Protein AF-A0A6P2CXY5-F1 (afdb_monomer_lite)

Secondary structure (DSSP, 8-state):
-EEEEEEEEESS---STT-EEEEEEEETTEEEEEEEEEEETTEEEEEEEEEEE-S-GGGTT-GGGEEEEEEE--TT---EEEEEETTEEEEEE---TTS--EEEEEEEPPS--S-EEEEEEEE-PPTT----EEEEEEEEEE-

Structure (mmCIF, N/CA/C/O backbone):
data_AF-A0A6P2CXY5-F1
#
_entry.id   AF-A0A6P2CXY5-F1
#
loop_
_atom_site.group_PDB
_atom_site.id
_atom_site.type_symbol
_atom_site.label_atom_id
_atom_site.label_alt_id
_atom_site.label_comp_id
_atom_site.label_asym_id
_atom_site.label_entity_id
_atom_site.label_seq_id
_atom_site.pdbx_PDB_ins_code
_atom_site.Cartn_x
_atom_site.Cartn_y
_atom_site.Cartn_z
_atom_site.occupancy
_atom_site.B_iso_or_equiv
_atom_site.auth_seq_id
_atom_si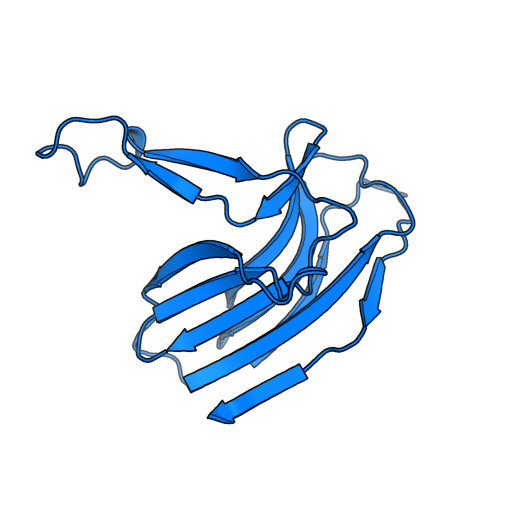te.auth_comp_id
_atom_site.auth_asym_id
_atom_site.auth_atom_id
_atom_site.pdbx_PDB_model_num
ATOM 1 N N . MET A 1 1 ? -11.943 5.534 15.390 1.00 91.56 1 MET A N 1
ATOM 2 C CA . MET A 1 1 ? -10.882 5.378 14.369 1.00 91.56 1 MET A CA 1
ATOM 3 C C . MET A 1 1 ? -10.955 3.956 13.836 1.00 91.56 1 MET A C 1
ATOM 5 O O . MET A 1 1 ? -11.316 3.055 14.578 1.00 91.56 1 MET A O 1
ATOM 9 N N . VAL A 1 2 ? -10.669 3.740 12.555 1.00 96.38 2 VAL A N 1
ATOM 10 C CA . VAL A 1 2 ? -10.593 2.387 11.979 1.00 96.38 2 VAL A CA 1
ATOM 11 C C . VAL A 1 2 ? -9.248 2.239 11.291 1.00 96.38 2 VAL A C 1
ATOM 13 O O . VAL A 1 2 ? -8.801 3.158 10.618 1.00 96.38 2 VAL A O 1
ATOM 16 N N . THR A 1 3 ? -8.587 1.110 11.478 1.00 97.44 3 THR A N 1
ATOM 17 C CA . THR A 1 3 ? -7.300 0.789 10.867 1.00 97.44 3 THR A CA 1
ATOM 18 C C . THR A 1 3 ? -7.437 -0.504 10.087 1.00 97.44 3 THR A C 1
ATOM 20 O O . THR A 1 3 ? -8.026 -1.453 10.592 1.00 97.44 3 THR A O 1
ATOM 23 N N . VAL A 1 4 ? -6.834 -0.568 8.903 1.00 98.19 4 VAL A N 1
ATOM 24 C CA . VAL A 1 4 ? -6.508 -1.831 8.241 1.00 98.19 4 VAL A CA 1
ATOM 25 C C . VAL A 1 4 ? -5.002 -1.932 8.059 1.00 98.19 4 VAL A C 1
ATOM 27 O O . VAL A 1 4 ? -4.349 -0.935 7.746 1.00 98.19 4 VAL A O 1
ATOM 30 N N . SER A 1 5 ? -4.451 -3.126 8.239 1.00 98.19 5 SER A N 1
ATOM 31 C CA . SER A 1 5 ? -3.061 -3.433 7.914 1.00 98.19 5 SER A CA 1
ATOM 32 C C . SER A 1 5 ? -2.942 -4.767 7.192 1.00 98.19 5 SER A C 1
ATOM 34 O O . SER A 1 5 ? -3.735 -5.673 7.437 1.00 98.19 5 SER A O 1
ATOM 36 N N . VAL A 1 6 ? -1.946 -4.893 6.318 1.00 98.56 6 VAL A N 1
ATOM 37 C CA . VAL A 1 6 ? -1.628 -6.148 5.631 1.00 98.56 6 VAL A CA 1
ATOM 38 C C . VAL A 1 6 ? -0.151 -6.217 5.271 1.00 98.56 6 VAL A C 1
ATOM 40 O O . VAL A 1 6 ? 0.439 -5.242 4.796 1.00 98.56 6 VAL A O 1
ATOM 43 N N . LYS A 1 7 ? 0.460 -7.384 5.460 1.00 97.62 7 LYS A N 1
ATOM 44 C CA . LYS A 1 7 ? 1.793 -7.665 4.938 1.00 97.62 7 LYS A CA 1
ATOM 45 C C . LYS A 1 7 ? 1.670 -8.167 3.502 1.00 97.62 7 LYS A C 1
ATOM 47 O O . LYS A 1 7 ? 0.962 -9.133 3.234 1.00 97.62 7 LYS A O 1
ATOM 52 N N . VAL A 1 8 ? 2.360 -7.493 2.583 1.00 96.94 8 VAL A N 1
ATOM 53 C CA . VAL A 1 8 ? 2.368 -7.836 1.153 1.00 96.94 8 VAL A CA 1
ATOM 54 C C . VAL A 1 8 ? 3.752 -8.323 0.761 1.00 96.94 8 VAL A C 1
ATOM 56 O O . VAL A 1 8 ? 4.716 -7.550 0.792 1.00 96.94 8 VAL A O 1
ATOM 59 N N . THR A 1 9 ? 3.839 -9.584 0.363 1.00 95.44 9 THR A N 1
ATOM 60 C CA . THR A 1 9 ? 5.050 -10.207 -0.169 1.00 95.44 9 THR A CA 1
ATOM 61 C C . THR A 1 9 ? 4.858 -10.466 -1.656 1.00 95.44 9 THR A C 1
ATOM 63 O O . THR A 1 9 ? 3.893 -11.117 -2.048 1.00 95.44 9 THR A O 1
ATOM 66 N N . LEU A 1 10 ? 5.774 -9.944 -2.469 1.00 93.12 10 LEU A N 1
ATOM 67 C CA . LEU A 1 10 ? 5.878 -10.268 -3.889 1.00 93.12 10 LEU A CA 1
ATOM 68 C C . LEU A 1 10 ? 6.918 -11.386 -4.007 1.00 93.12 10 LEU A C 1
ATOM 70 O O . LEU A 1 10 ? 8.009 -11.228 -3.458 1.00 93.12 10 LEU A O 1
ATOM 74 N N . PHE A 1 11 ? 6.570 -12.513 -4.627 1.00 89.06 11 PHE A N 1
ATOM 75 C CA . PHE A 1 11 ? 7.546 -13.578 -4.907 1.00 89.06 11 PHE A CA 1
ATOM 76 C C . PHE A 1 11 ? 8.312 -13.316 -6.194 1.00 89.06 11 PHE A C 1
ATOM 78 O O . PHE A 1 11 ? 9.490 -13.646 -6.275 1.00 89.06 11 PHE A O 1
ATOM 85 N N . ASP A 1 12 ? 7.639 -12.677 -7.145 1.00 85.31 12 ASP A N 1
ATOM 86 C CA . ASP A 1 12 ? 8.193 -12.259 -8.419 1.00 85.31 12 ASP A CA 1
ATOM 87 C C . ASP A 1 12 ? 8.285 -10.733 -8.445 1.00 85.31 12 ASP A C 1
ATOM 89 O O . ASP A 1 12 ? 7.446 -10.023 -7.872 1.00 85.31 12 ASP A O 1
ATOM 93 N N . GLU A 1 13 ? 9.312 -10.207 -9.106 1.00 84.25 13 GLU A N 1
ATOM 94 C CA . GLU A 1 13 ? 9.369 -8.777 -9.366 1.00 84.25 13 GLU A CA 1
ATOM 95 C C . GLU A 1 13 ? 8.282 -8.398 -10.368 1.00 84.25 13 GLU A C 1
ATOM 97 O O . GLU A 1 13 ? 8.179 -8.972 -11.451 1.00 84.25 13 GLU A O 1
ATOM 102 N N . PHE A 1 14 ? 7.504 -7.368 -10.038 1.00 93.25 14 PHE A N 1
ATOM 103 C CA . PHE A 1 14 ? 6.686 -6.704 -11.043 1.00 93.25 14 PHE A CA 1
ATOM 104 C C . PHE A 1 14 ? 7.569 -6.221 -12.196 1.00 93.25 14 PHE A C 1
ATOM 106 O O . PHE A 1 14 ? 8.661 -5.698 -11.977 1.00 93.25 14 PHE A O 1
ATOM 113 N N . THR A 1 15 ? 7.064 -6.342 -13.414 1.00 91.56 15 THR A N 1
ATOM 114 C CA . THR A 1 15 ? 7.794 -6.149 -14.674 1.00 91.56 15 THR A CA 1
ATOM 115 C C . THR A 1 15 ? 7.325 -4.930 -15.467 1.00 91.56 15 THR A C 1
ATOM 117 O O . THR A 1 15 ? 8.128 -4.280 -16.129 1.00 91.56 15 THR A O 1
ATOM 120 N N . ALA A 1 16 ? 6.046 -4.573 -15.372 1.00 92.50 16 ALA A N 1
ATOM 121 C CA . ALA A 1 16 ? 5.417 -3.477 -16.090 1.00 92.50 16 ALA A CA 1
ATOM 122 C C . ALA A 1 16 ? 5.124 -2.286 -15.167 1.00 92.50 16 ALA A C 1
ATOM 124 O O . ALA A 1 16 ? 4.845 -2.422 -13.972 1.00 92.50 16 ALA A O 1
ATOM 125 N N . ASP A 1 17 ? 5.187 -1.082 -15.736 1.00 93.19 17 ASP A N 1
ATOM 126 C CA . ASP A 1 17 ? 4.811 0.133 -15.019 1.00 93.19 17 ASP A CA 1
ATOM 127 C C . ASP A 1 17 ? 3.347 0.048 -14.564 1.00 93.19 17 ASP A C 1
ATOM 129 O O . ASP A 1 17 ? 2.478 -0.420 -15.299 1.00 93.19 17 ASP A O 1
ATOM 133 N N . LYS A 1 18 ? 3.071 0.535 -13.349 1.00 93.31 18 LYS A N 1
ATOM 134 C CA . LYS A 1 18 ? 1.751 0.509 -12.693 1.00 93.31 18 LYS A CA 1
ATOM 135 C C . LYS A 1 18 ? 1.266 -0.862 -12.228 1.00 93.31 18 LYS A C 1
ATOM 137 O O . LYS A 1 18 ? 0.158 -0.914 -11.701 1.00 93.31 18 LYS A O 1
ATOM 142 N N . GLU A 1 19 ? 2.062 -1.922 -12.311 1.00 96.75 19 GLU A N 1
ATOM 143 C CA . GLU A 1 19 ? 1.793 -3.131 -11.528 1.00 96.75 19 GLU A CA 1
ATOM 144 C C . GLU A 1 19 ? 1.769 -2.805 -10.033 1.00 96.75 19 GLU A C 1
ATOM 146 O O . GLU A 1 19 ? 2.614 -2.051 -9.541 1.00 96.75 19 GLU A O 1
ATOM 151 N N . PHE A 1 20 ? 0.790 -3.329 -9.298 1.00 97.44 20 PHE A N 1
ATOM 152 C CA . PHE A 1 20 ? 0.679 -3.073 -7.867 1.00 97.44 20 PHE A CA 1
ATOM 153 C C . PHE A 1 20 ? 0.047 -4.215 -7.084 1.00 97.44 20 PHE A C 1
ATOM 155 O O . PHE A 1 20 ? -0.745 -4.991 -7.609 1.00 97.44 20 PHE A O 1
ATOM 162 N N . ALA A 1 21 ? 0.320 -4.219 -5.778 1.00 98.00 21 ALA A N 1
ATOM 163 C CA . ALA A 1 21 ? -0.419 -4.988 -4.787 1.00 98.00 21 ALA A CA 1
ATOM 164 C C . ALA A 1 21 ? -0.553 -4.220 -3.466 1.00 98.00 21 ALA A C 1
ATOM 166 O O . ALA A 1 21 ? 0.363 -3.507 -3.048 1.00 98.00 21 ALA A O 1
ATOM 167 N N . GLY A 1 22 ? -1.692 -4.354 -2.789 1.00 98.00 22 GLY A N 1
ATOM 168 C CA . GLY A 1 22 ? -1.941 -3.645 -1.541 1.00 98.00 22 GLY A CA 1
ATOM 169 C C . GLY A 1 22 ? -3.347 -3.800 -0.988 1.00 98.00 22 GLY A C 1
ATOM 170 O O . GLY A 1 22 ? -4.039 -4.782 -1.248 1.00 98.00 22 GLY A O 1
ATOM 171 N N . VAL A 1 23 ? -3.752 -2.793 -0.219 1.00 98.19 23 VAL A N 1
ATOM 172 C CA . VAL A 1 23 ? -5.084 -2.666 0.369 1.00 98.19 23 VAL A CA 1
ATOM 173 C C . VAL A 1 23 ? -5.724 -1.358 -0.077 1.00 98.19 23 VAL A C 1
ATOM 175 O O . VAL A 1 23 ? -5.072 -0.310 -0.122 1.00 98.19 23 VAL A O 1
ATOM 178 N N . PHE A 1 24 ? -7.010 -1.416 -0.406 1.00 97.75 24 PHE A N 1
ATOM 179 C CA . PHE A 1 24 ? -7.826 -0.248 -0.715 1.00 97.75 24 PHE A CA 1
ATOM 180 C C . PHE A 1 24 ? -8.883 -0.028 0.359 1.00 97.75 24 PHE A C 1
ATOM 182 O O . PHE A 1 24 ? -9.452 -0.979 0.888 1.00 97.75 24 PHE A O 1
ATOM 189 N N . LEU A 1 25 ? -9.165 1.246 0.630 1.00 97.38 25 LEU A N 1
ATOM 190 C CA . LEU A 1 25 ? -10.436 1.674 1.196 1.00 97.38 25 LEU A CA 1
ATOM 191 C C . LEU A 1 25 ? -11.410 1.844 0.031 1.00 97.38 25 LEU A C 1
ATOM 193 O O . LEU A 1 25 ? -11.139 2.602 -0.909 1.00 97.38 25 LEU A O 1
ATOM 197 N N . VAL A 1 26 ? -12.531 1.145 0.100 1.00 95.50 26 VAL A N 1
ATOM 198 C CA . VAL A 1 26 ? -13.583 1.170 -0.915 1.00 95.50 26 VAL A CA 1
ATOM 199 C C . VAL A 1 26 ? -14.878 1.690 -0.314 1.00 95.50 26 VAL A C 1
ATOM 201 O O . VAL A 1 26 ? -15.130 1.528 0.879 1.00 95.50 26 VAL A O 1
ATOM 204 N N . THR A 1 27 ? -15.689 2.322 -1.152 1.00 92.88 27 THR A N 1
ATOM 205 C CA . THR A 1 27 ? -17.063 2.714 -0.826 1.00 92.88 27 THR A CA 1
ATOM 206 C C . THR A 1 27 ? -18.020 1.997 -1.775 1.00 92.88 27 THR A C 1
ATOM 208 O O . THR A 1 27 ? -17.600 1.174 -2.593 1.00 92.88 27 THR A O 1
ATOM 211 N N . ASP A 1 28 ? -19.299 2.347 -1.702 1.00 83.19 28 ASP A N 1
ATOM 212 C CA . ASP A 1 28 ? -20.319 2.066 -2.706 1.00 83.19 28 ASP A CA 1
ATOM 213 C C . ASP A 1 28 ? -19.880 2.512 -4.117 1.00 83.19 28 ASP A C 1
ATOM 215 O O . ASP A 1 28 ? -20.088 3.640 -4.555 1.00 83.19 28 ASP A O 1
ATOM 219 N N . GLY A 1 29 ? -19.230 1.599 -4.840 1.00 72.88 29 GLY A N 1
ATOM 220 C CA . GLY A 1 29 ? -18.947 1.717 -6.270 1.00 72.88 29 GLY A CA 1
ATOM 221 C C . GLY A 1 29 ? -17.546 2.192 -6.659 1.00 72.88 29 GLY A C 1
ATOM 222 O O . GLY A 1 29 ? -17.245 2.203 -7.851 1.00 72.88 29 GLY A O 1
ATOM 223 N N . SER A 1 30 ? -16.656 2.562 -5.726 1.00 85.88 30 SER A N 1
ATOM 224 C CA . SER A 1 30 ? -15.289 2.948 -6.116 1.00 85.88 30 SER A CA 1
ATOM 225 C C . SER A 1 30 ? -14.235 2.901 -5.010 1.00 85.88 30 SER A C 1
ATOM 227 O O . SER A 1 30 ? -14.514 2.991 -3.813 1.00 85.88 30 SER A O 1
ATOM 229 N N . ARG A 1 31 ? -12.971 2.817 -5.444 1.00 91.19 31 ARG A N 1
ATOM 230 C CA . ARG A 1 31 ? -11.795 3.030 -4.595 1.00 91.19 31 ARG A CA 1
ATOM 231 C C . ARG A 1 31 ? -11.759 4.478 -4.115 1.00 91.19 31 ARG A C 1
ATOM 233 O O . ARG A 1 31 ? -11.701 5.397 -4.926 1.00 91.19 31 ARG A O 1
ATOM 240 N N . GLU A 1 32 ? -11.693 4.664 -2.804 1.00 94.12 32 GLU A N 1
ATOM 241 C CA . GLU A 1 32 ? -11.563 5.976 -2.172 1.00 94.12 32 GLU A CA 1
ATOM 242 C C . GLU A 1 32 ? -10.118 6.287 -1.770 1.00 94.12 32 GLU A C 1
ATOM 244 O O . GLU A 1 32 ? -9.645 7.403 -1.964 1.00 94.12 32 GLU A O 1
ATOM 249 N N . PHE A 1 33 ? -9.404 5.297 -1.231 1.00 96.25 33 PHE A N 1
ATOM 250 C CA . PHE A 1 33 ? -8.042 5.462 -0.722 1.00 96.25 33 PHE A CA 1
ATOM 251 C C . PHE A 1 33 ? -7.233 4.175 -0.914 1.00 96.25 33 PHE A C 1
ATOM 253 O O . PHE A 1 33 ? -7.801 3.102 -1.119 1.00 96.25 33 PHE A O 1
ATOM 260 N N . ALA A 1 34 ? -5.905 4.265 -0.865 1.00 97.19 34 ALA A N 1
ATOM 261 C CA . ALA A 1 34 ? -5.026 3.125 -1.100 1.00 97.19 34 ALA A CA 1
ATOM 262 C C . ALA A 1 34 ? -3.758 3.172 -0.248 1.00 97.19 34 ALA A C 1
ATOM 264 O O . ALA A 1 34 ? -3.224 4.245 0.020 1.00 97.19 34 ALA A O 1
ATOM 265 N N . ALA A 1 35 ? -3.255 1.988 0.085 1.00 98.06 35 ALA A N 1
ATOM 266 C CA . ALA A 1 35 ? -1.902 1.741 0.555 1.00 98.06 35 ALA A CA 1
ATOM 267 C C . ALA A 1 35 ? -1.373 0.534 -0.224 1.00 98.06 35 ALA A C 1
ATOM 269 O O . ALA A 1 35 ? -1.924 -0.563 -0.114 1.00 98.06 35 ALA A O 1
ATOM 270 N N . LYS A 1 36 ? -0.356 0.728 -1.064 1.00 97.94 36 LYS A N 1
ATOM 271 C CA . LYS A 1 36 ? 0.126 -0.308 -1.989 1.00 97.94 36 LYS A CA 1
ATOM 272 C C . LYS A 1 36 ? 1.629 -0.235 -2.226 1.00 97.94 36 LYS A C 1
ATOM 274 O O . LYS A 1 36 ? 2.242 0.820 -2.086 1.00 97.94 36 LYS A O 1
ATOM 279 N N . LYS A 1 37 ? 2.197 -1.368 -2.634 1.00 97.69 37 LYS A N 1
ATOM 280 C CA . LYS A 1 37 ? 3.468 -1.443 -3.356 1.00 97.69 37 LYS A CA 1
ATOM 281 C C . LYS A 1 37 ? 3.152 -1.341 -4.845 1.00 97.69 37 LYS A C 1
ATOM 283 O O . LYS A 1 37 ? 2.236 -2.019 -5.306 1.00 97.69 37 LYS A O 1
ATOM 288 N N . GLN A 1 38 ? 3.855 -0.491 -5.580 1.00 97.50 38 GLN A N 1
ATOM 289 C CA . GLN A 1 38 ? 3.618 -0.270 -7.006 1.00 97.50 38 GLN A CA 1
ATOM 290 C C . GLN A 1 38 ? 4.941 -0.143 -7.759 1.00 97.50 38 GLN A C 1
ATOM 292 O O . GLN A 1 38 ? 5.870 0.477 -7.251 1.00 97.50 38 GLN A O 1
ATOM 297 N N . ARG A 1 39 ? 5.015 -0.682 -8.977 1.00 96.50 39 ARG A N 1
ATOM 298 C CA . ARG A 1 39 ? 6.115 -0.402 -9.901 1.00 96.50 39 ARG A CA 1
ATOM 299 C C . ARG A 1 39 ? 5.912 0.963 -10.560 1.00 96.50 39 ARG A C 1
ATOM 301 O O . ARG A 1 39 ? 4.863 1.220 -11.154 1.00 96.50 39 ARG A O 1
ATOM 308 N N . VAL A 1 40 ? 6.899 1.841 -10.414 1.00 94.25 40 VAL A N 1
ATOM 309 C CA . VAL A 1 40 ? 6.944 3.179 -11.017 1.00 94.25 40 VAL A CA 1
ATOM 310 C C . VAL A 1 40 ? 8.348 3.406 -11.563 1.00 94.25 40 VAL A C 1
ATOM 312 O O . VAL A 1 40 ? 9.294 3.418 -10.777 1.00 94.25 40 VAL A O 1
ATOM 315 N N . LYS A 1 41 ? 8.490 3.619 -12.880 1.00 89.06 41 LYS A N 1
ATOM 316 C CA . LYS A 1 41 ? 9.797 3.882 -13.532 1.00 89.06 41 LYS A CA 1
ATOM 317 C C . LYS A 1 41 ? 10.886 2.890 -13.087 1.00 89.06 41 LYS A C 1
ATOM 319 O O . LYS A 1 41 ? 11.916 3.282 -12.542 1.00 89.06 41 LYS A O 1
ATOM 324 N N . ASP A 1 42 ? 10.587 1.605 -13.238 1.00 88.88 42 ASP A N 1
ATOM 325 C CA . ASP A 1 42 ? 11.460 0.474 -12.895 1.00 88.88 42 ASP A CA 1
ATOM 326 C C . ASP A 1 42 ? 11.783 0.250 -11.418 1.00 88.88 42 ASP A C 1
ATOM 328 O O . ASP A 1 42 ? 12.544 -0.655 -11.080 1.00 88.88 42 ASP A O 1
ATOM 332 N N . LYS A 1 43 ? 11.156 1.009 -10.519 1.00 94.25 43 LYS A N 1
ATOM 333 C CA . LYS A 1 43 ? 11.341 0.866 -9.076 1.00 94.25 43 LYS A CA 1
ATOM 334 C C . LYS A 1 43 ? 10.067 0.393 -8.407 1.00 94.25 43 LYS A C 1
ATOM 336 O O . LYS A 1 43 ? 8.979 0.885 -8.709 1.00 94.25 43 LYS A O 1
ATOM 341 N N . LEU A 1 44 ? 10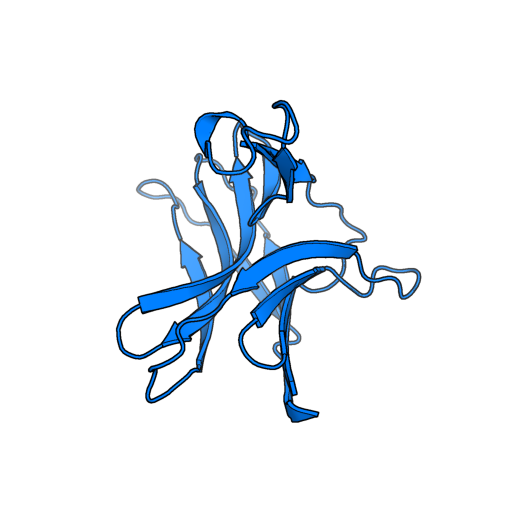.202 -0.524 -7.454 1.00 96.12 44 LEU A N 1
ATOM 342 C CA . LEU A 1 44 ? 9.110 -0.876 -6.558 1.00 96.12 44 LEU A CA 1
ATOM 343 C C . LEU A 1 44 ? 9.043 0.152 -5.426 1.00 96.12 44 LEU A C 1
ATOM 345 O O . LEU A 1 44 ? 9.990 0.307 -4.659 1.00 96.12 44 LEU A O 1
ATOM 349 N N . VAL A 1 45 ? 7.919 0.850 -5.312 1.00 97.06 45 VAL A N 1
ATOM 350 C CA . VAL A 1 45 ? 7.743 1.963 -4.374 1.00 97.06 45 VAL A CA 1
ATOM 351 C C . VAL A 1 45 ? 6.475 1.823 -3.541 1.00 97.06 45 VAL A C 1
ATOM 353 O O . VAL A 1 45 ? 5.517 1.152 -3.933 1.00 97.06 45 VAL A O 1
ATOM 356 N N . PHE A 1 46 ? 6.443 2.499 -2.397 1.00 97.19 46 PHE A N 1
ATOM 357 C CA . PHE A 1 46 ? 5.215 2.724 -1.640 1.00 97.19 46 PHE A CA 1
ATOM 358 C C . PHE A 1 46 ? 4.360 3.793 -2.321 1.00 97.19 46 PHE A C 1
ATOM 360 O O . PHE A 1 46 ? 4.847 4.877 -2.644 1.00 97.19 46 PHE A O 1
ATOM 367 N N . ALA A 1 47 ? 3.077 3.494 -2.532 1.00 96.56 47 ALA A N 1
ATOM 368 C CA . ALA A 1 47 ? 2.133 4.393 -3.179 1.00 96.56 47 ALA A CA 1
ATOM 369 C C . ALA A 1 47 ? 0.777 4.453 -2.435 1.00 96.56 47 ALA A C 1
ATOM 371 O O . ALA A 1 47 ? 0.292 3.416 -1.972 1.00 96.56 47 ALA A O 1
ATOM 372 N N . PRO A 1 48 ? 0.112 5.627 -2.376 1.00 94.75 48 PRO A N 1
ATOM 373 C CA . PRO A 1 48 ? 0.516 6.913 -2.962 1.00 94.75 48 PRO A CA 1
ATOM 374 C C . PRO A 1 48 ? 1.812 7.485 -2.372 1.00 94.75 48 PRO A C 1
ATOM 376 O O . PRO A 1 48 ? 2.099 7.289 -1.194 1.00 94.75 48 PRO A O 1
ATOM 379 N N . GLY A 1 49 ? 2.603 8.157 -3.211 1.00 89.50 49 GLY A N 1
ATOM 380 C CA . GLY A 1 49 ? 3.819 8.836 -2.770 1.00 89.50 49 GLY A CA 1
ATOM 381 C C . GLY A 1 49 ? 3.513 10.120 -1.993 1.00 89.50 49 GLY A C 1
ATOM 382 O O . GLY A 1 49 ? 2.370 10.579 -1.918 1.00 89.50 49 GLY A O 1
ATOM 383 N N . LYS A 1 50 ? 4.558 10.733 -1.438 1.00 87.31 50 LYS A N 1
ATOM 384 C CA . LYS A 1 50 ? 4.457 12.003 -0.720 1.00 87.31 50 LYS A CA 1
ATOM 385 C C . LYS A 1 50 ? 4.379 13.158 -1.712 1.00 87.31 50 LYS A C 1
ATOM 387 O O . LYS A 1 50 ? 5.307 13.376 -2.487 1.00 87.31 50 LYS A O 1
ATOM 392 N N . TYR A 1 51 ? 3.310 13.940 -1.640 1.00 85.62 51 TYR A N 1
ATOM 393 C CA . TYR A 1 51 ? 3.187 15.172 -2.414 1.00 85.62 51 TYR A CA 1
ATOM 394 C C . TYR A 1 51 ? 4.041 16.270 -1.775 1.00 85.62 51 TYR A C 1
ATOM 396 O O . TYR A 1 51 ? 3.909 16.568 -0.586 1.00 85.62 51 T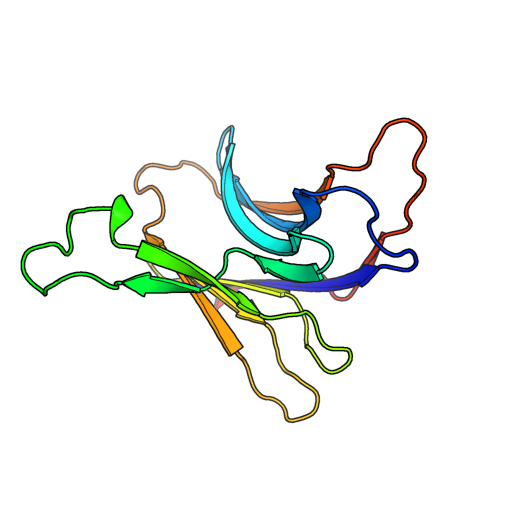YR A O 1
ATOM 404 N N . VAL A 1 52 ? 4.931 16.860 -2.565 1.00 87.88 52 VAL A N 1
ATOM 405 C CA . VAL A 1 52 ? 5.842 17.929 -2.160 1.00 87.88 52 VAL A CA 1
ATOM 406 C C . VAL A 1 52 ? 5.559 19.148 -3.017 1.00 87.88 52 VAL A C 1
ATOM 408 O O . VAL A 1 52 ? 5.771 19.129 -4.227 1.00 87.88 52 VAL A O 1
ATOM 411 N N . PHE A 1 53 ? 5.086 20.209 -2.372 1.00 89.44 53 PHE A N 1
ATOM 412 C CA . PHE A 1 53 ? 4.875 21.493 -3.021 1.00 89.44 53 PHE A CA 1
ATOM 413 C C . PHE A 1 53 ? 6.219 22.160 -3.334 1.00 89.44 53 PHE A C 1
ATOM 415 O O . PHE A 1 53 ? 7.086 22.242 -2.462 1.00 89.44 53 PHE A O 1
ATOM 422 N N . LYS A 1 54 ? 6.381 22.625 -4.571 1.00 90.62 54 LYS A N 1
ATOM 423 C CA . LYS A 1 54 ? 7.588 23.285 -5.086 1.00 90.62 54 LYS A CA 1
ATOM 424 C C . LYS A 1 54 ? 7.352 24.736 -5.525 1.00 90.62 54 LYS A C 1
ATOM 426 O O . LYS A 1 54 ? 8.287 25.371 -6.003 1.00 90.62 54 LYS A O 1
ATOM 431 N N . GLY A 1 55 ? 6.128 25.249 -5.386 1.00 87.31 55 GLY A N 1
ATOM 432 C CA . GLY A 1 55 ? 5.779 26.634 -5.709 1.00 87.31 55 GLY A CA 1
ATOM 433 C C . GLY A 1 55 ? 5.970 27.601 -4.538 1.00 87.31 55 GLY A C 1
ATOM 434 O O . GLY A 1 55 ? 6.473 27.243 -3.468 1.00 87.31 55 GLY A O 1
ATOM 435 N N . LYS A 1 56 ? 5.526 28.841 -4.735 1.00 91.94 56 LYS A N 1
ATOM 436 C CA . LYS A 1 56 ? 5.443 29.876 -3.699 1.00 91.94 56 LYS A CA 1
ATOM 437 C C . LYS A 1 56 ? 4.175 29.715 -2.848 1.00 91.94 56 LYS A C 1
ATOM 439 O O . LYS A 1 56 ? 3.200 29.144 -3.326 1.00 91.94 56 LYS A O 1
ATOM 444 N N . PRO A 1 57 ? 4.134 30.193 -1.590 1.00 89.75 57 PRO A N 1
ATOM 445 C CA . PRO A 1 57 ? 2.986 29.994 -0.697 1.00 89.75 57 PRO A CA 1
ATOM 446 C C . PRO A 1 57 ? 1.610 30.382 -1.269 1.00 89.75 57 PRO A C 1
ATOM 448 O O . PRO A 1 57 ? 0.624 29.725 -0.939 1.00 89.75 57 PRO A O 1
ATOM 451 N N . GLU A 1 58 ? 1.548 31.408 -2.115 1.00 91.81 58 GLU A N 1
ATOM 452 C CA . GLU A 1 58 ? 0.354 31.888 -2.821 1.00 91.81 58 GLU A CA 1
ATOM 453 C C . GLU A 1 58 ? -0.125 30.953 -3.947 1.00 91.81 58 GLU A C 1
ATOM 455 O O . GLU A 1 58 ? -1.292 30.993 -4.321 1.00 91.81 58 GLU A O 1
ATOM 460 N N . GLU A 1 59 ? 0.736 30.057 -4.437 1.00 89.38 59 GLU A N 1
ATOM 461 C CA . GLU A 1 59 ? 0.443 29.096 -5.510 1.00 89.38 59 GLU A CA 1
ATOM 462 C C . GLU A 1 59 ? -0.005 27.729 -4.963 1.00 89.38 59 GLU A C 1
ATOM 464 O O . GLU A 1 59 ? -0.061 26.751 -5.699 1.00 89.38 59 GLU A O 1
ATOM 469 N N . LYS A 1 60 ? -0.308 27.601 -3.664 1.00 84.19 60 LYS A N 1
ATOM 470 C CA . LYS A 1 60 ? -0.675 26.307 -3.046 1.00 84.19 60 LYS A CA 1
ATOM 471 C C . LYS A 1 60 ? -1.928 25.650 -3.640 1.00 84.19 60 LYS A C 1
ATOM 473 O O . LYS A 1 60 ? -2.159 24.471 -3.393 1.00 84.19 60 LYS A O 1
ATOM 478 N N . SER A 1 61 ? -2.751 26.393 -4.374 1.00 86.31 61 SER A N 1
ATOM 479 C CA . SER A 1 61 ? -3.892 25.852 -5.118 1.00 86.31 61 SER A CA 1
ATOM 480 C C . SER A 1 61 ? -3.514 25.275 -6.486 1.00 86.31 61 SER A C 1
ATOM 482 O O . SER A 1 61 ? -4.326 24.564 -7.072 1.00 86.31 61 SER A O 1
ATOM 484 N N . ASP A 1 62 ? -2.313 25.560 -6.993 1.00 85.75 62 ASP A N 1
ATOM 485 C CA . ASP A 1 62 ? -1.828 25.071 -8.280 1.00 85.75 62 ASP A CA 1
ATOM 486 C C . ASP A 1 62 ? -1.279 23.644 -8.134 1.00 85.75 62 ASP A C 1
ATOM 488 O O . ASP A 1 62 ? -0.241 23.399 -7.510 1.00 85.75 62 ASP A O 1
ATOM 492 N N . VAL A 1 63 ? -2.007 22.687 -8.709 1.00 83.62 63 VAL A N 1
ATOM 493 C CA . VAL A 1 63 ? -1.679 21.258 -8.652 1.00 83.62 63 VAL A CA 1
ATOM 494 C C . VAL A 1 63 ? -0.393 20.919 -9.404 1.00 83.62 63 VAL A C 1
ATOM 496 O O . VAL A 1 63 ? 0.308 19.994 -8.992 1.00 83.62 63 VAL A O 1
ATOM 499 N N . ASP A 1 64 ? -0.025 21.695 -10.427 1.00 89.06 64 ASP A N 1
ATOM 500 C CA . ASP A 1 64 ? 1.176 21.456 -11.235 1.00 89.06 64 ASP A CA 1
ATOM 501 C C . ASP A 1 64 ? 2.459 21.820 -10.471 1.00 89.06 64 ASP A C 1
ATOM 503 O O . ASP A 1 64 ? 3.566 21.414 -10.833 1.00 89.06 64 ASP A O 1
ATOM 507 N N . LYS A 1 65 ? 2.325 22.537 -9.348 1.00 89.69 65 LYS A N 1
ATOM 508 C CA . LYS A 1 65 ? 3.423 22.838 -8.418 1.00 89.69 65 LYS A CA 1
ATOM 509 C C . LYS A 1 65 ? 3.667 21.732 -7.397 1.00 89.69 65 LYS A C 1
ATOM 511 O O . LYS A 1 65 ? 4.532 21.894 -6.531 1.00 89.69 65 LYS A O 1
ATOM 516 N N . TYR A 1 66 ? 2.929 20.627 -7.452 1.00 89.00 66 TYR A N 1
ATOM 517 C CA . TYR A 1 66 ? 3.154 19.477 -6.588 1.00 89.00 66 TYR A CA 1
ATOM 518 C C . TYR A 1 66 ? 3.897 18.371 -7.332 1.00 89.00 66 TYR A C 1
ATOM 520 O O . TYR A 1 66 ? 3.454 17.867 -8.357 1.00 89.00 66 TYR A O 1
ATOM 528 N N . GLU A 1 67 ? 5.007 17.922 -6.755 1.00 90.56 67 GLU A N 1
ATOM 529 C CA . GLU A 1 67 ? 5.702 16.720 -7.204 1.00 90.56 67 GLU A CA 1
ATOM 530 C C . GLU A 1 67 ? 5.385 15.550 -6.278 1.00 90.56 67 GLU A C 1
ATOM 532 O O . GLU A 1 67 ? 5.383 15.694 -5.054 1.00 90.56 67 GLU A O 1
ATOM 537 N N . VAL A 1 68 ? 5.176 14.365 -6.850 1.00 90.12 68 VAL A N 1
ATOM 538 C CA . VAL A 1 68 ? 5.058 13.135 -6.066 1.00 90.12 68 VAL A CA 1
ATOM 539 C C . VAL A 1 68 ? 6.441 12.526 -5.872 1.00 90.12 68 VAL A C 1
ATOM 541 O O . VAL A 1 68 ? 7.051 12.026 -6.816 1.00 90.12 68 VAL A O 1
ATOM 544 N N . LYS A 1 69 ? 6.920 12.528 -4.628 1.00 91.31 69 LYS A N 1
ATOM 545 C CA . LYS A 1 69 ? 8.113 11.788 -4.220 1.00 91.31 69 LYS A CA 1
ATOM 546 C C . LYS A 1 69 ? 7.723 10.396 -3.750 1.00 91.31 69 LYS A C 1
ATOM 548 O O . LYS A 1 69 ? 6.987 10.239 -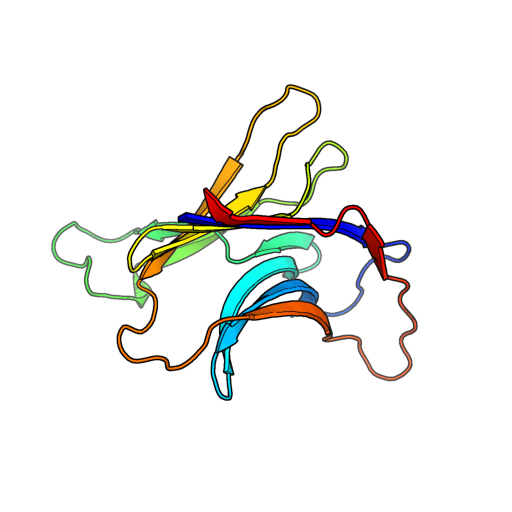2.775 1.00 91.31 69 LYS A O 1
ATOM 553 N N . TYR A 1 70 ? 8.242 9.394 -4.439 1.00 93.44 70 TYR A N 1
ATOM 554 C CA . TYR A 1 70 ? 8.082 7.999 -4.063 1.00 93.44 70 TYR A CA 1
ATOM 555 C C . TYR A 1 70 ? 9.258 7.528 -3.211 1.00 93.44 70 TYR A C 1
ATOM 557 O O . TYR A 1 70 ? 10.393 7.955 -3.417 1.00 93.44 70 TYR A O 1
ATOM 565 N N . THR A 1 71 ? 8.972 6.625 -2.280 1.00 95.00 71 THR A N 1
ATOM 566 C CA . THR A 1 71 ? 9.984 5.927 -1.485 1.00 95.00 71 THR A CA 1
ATOM 567 C C . THR A 1 71 ? 10.030 4.481 -1.937 1.00 95.00 71 THR A C 1
ATOM 569 O O . THR A 1 71 ? 8.982 3.842 -2.056 1.00 95.00 71 THR A O 1
ATOM 572 N N . GLU A 1 72 ? 11.233 3.980 -2.197 1.00 96.00 72 GLU A N 1
ATOM 573 C CA . GLU A 1 72 ? 11.456 2.589 -2.585 1.00 96.00 72 GLU A CA 1
ATOM 574 C C . GLU A 1 72 ? 11.060 1.629 -1.460 1.00 96.00 72 GLU A C 1
ATOM 576 O O . GLU A 1 72 ? 11.183 1.938 -0.273 1.00 96.00 72 GLU A O 1
ATOM 581 N N . VAL A 1 73 ? 10.537 0.466 -1.842 1.00 94.94 73 VAL A N 1
ATOM 582 C CA . VAL A 1 73 ? 10.208 -0.598 -0.896 1.00 94.94 73 VAL A CA 1
ATOM 583 C C . VAL A 1 73 ? 11.501 -1.219 -0.387 1.00 94.94 73 VAL A C 1
ATOM 585 O O . VAL A 1 73 ? 12.340 -1.642 -1.176 1.00 94.94 73 VAL A O 1
ATOM 588 N N . THR A 1 74 ? 11.634 -1.326 0.931 1.00 91.06 74 THR A N 1
ATOM 589 C CA . THR A 1 74 ? 12.771 -1.981 1.580 1.00 91.06 74 THR A CA 1
ATOM 590 C C . THR A 1 74 ? 12.357 -3.320 2.195 1.00 91.06 74 THR A C 1
ATOM 592 O O . THR A 1 74 ? 11.179 -3.559 2.481 1.00 91.06 74 THR A O 1
ATOM 595 N N . ASN A 1 75 ? 13.326 -4.216 2.403 1.00 84.06 75 ASN A N 1
ATOM 596 C CA . ASN A 1 75 ? 13.082 -5.552 2.965 1.00 84.06 75 ASN A CA 1
ATOM 597 C C . ASN A 1 75 ? 12.676 -5.523 4.447 1.00 84.06 75 ASN A C 1
ATOM 599 O O . ASN A 1 75 ? 12.002 -6.435 4.919 1.00 84.06 75 ASN A O 1
ATOM 603 N N . ASP A 1 76 ? 13.077 -4.484 5.175 1.00 87.25 76 ASP A N 1
ATOM 604 C CA . ASP A 1 76 ? 12.759 -4.255 6.588 1.00 87.25 76 ASP A CA 1
ATOM 605 C C . ASP A 1 76 ? 11.445 -3.484 6.797 1.00 87.25 76 ASP A C 1
ATOM 607 O O . ASP A 1 76 ? 11.035 -3.244 7.938 1.00 87.25 76 ASP A O 1
ATOM 611 N N . ALA A 1 77 ? 10.769 -3.101 5.710 1.00 89.56 77 ALA A N 1
ATOM 612 C CA . ALA A 1 77 ? 9.503 -2.400 5.784 1.00 89.56 77 ALA A CA 1
ATOM 613 C C . ALA A 1 77 ? 8.397 -3.283 6.377 1.00 89.56 77 ALA A C 1
ATOM 615 O O . ALA A 1 77 ? 8.213 -4.446 6.006 1.00 89.56 77 ALA A O 1
ATOM 616 N N . GLY A 1 78 ? 7.618 -2.688 7.278 1.00 94.25 78 GLY A N 1
ATOM 617 C CA . GLY A 1 78 ? 6.471 -3.340 7.894 1.00 94.25 78 GLY A CA 1
ATOM 618 C C . GLY A 1 78 ? 5.257 -3.507 6.967 1.00 94.25 78 GLY A C 1
ATOM 619 O O . GLY A 1 78 ? 5.316 -3.238 5.763 1.00 94.25 78 GLY A O 1
ATOM 620 N N . PRO A 1 79 ? 4.116 -3.932 7.535 1.00 97.50 79 PRO A N 1
ATOM 621 C CA . PRO A 1 79 ? 2.832 -3.984 6.843 1.00 97.50 79 PRO A CA 1
ATOM 622 C C . PRO A 1 79 ? 2.419 -2.640 6.227 1.00 97.50 79 PRO A C 1
ATOM 624 O O . PRO A 1 79 ? 2.689 -1.571 6.776 1.00 97.50 79 PRO A O 1
ATOM 627 N N . LEU A 1 80 ? 1.695 -2.700 5.108 1.00 98.50 80 LEU A N 1
ATOM 628 C CA . LEU A 1 80 ? 0.955 -1.556 4.578 1.00 98.50 80 LEU A CA 1
ATOM 629 C C . LEU A 1 80 ? -0.232 -1.278 5.494 1.00 98.50 80 LEU A C 1
ATOM 631 O O . LEU A 1 80 ? -0.907 -2.220 5.909 1.00 98.50 80 LEU A O 1
ATOM 635 N N . ARG A 1 81 ? -0.522 -0.007 5.774 1.00 98.12 81 ARG A N 1
ATOM 636 C CA . ARG A 1 81 ? -1.575 0.382 6.712 1.00 98.12 81 ARG A CA 1
ATOM 637 C C . ARG A 1 81 ? -2.384 1.569 6.197 1.00 98.12 81 ARG A C 1
ATOM 639 O O . ARG A 1 81 ? -1.818 2.584 5.794 1.00 98.12 81 ARG A O 1
ATOM 646 N N . ILE A 1 82 ? -3.712 1.460 6.260 1.00 98.38 82 ILE A N 1
ATOM 647 C CA . ILE A 1 82 ? -4.626 2.600 6.110 1.00 98.38 82 ILE A CA 1
ATOM 648 C C . ILE A 1 82 ? -5.248 2.887 7.472 1.00 98.38 82 ILE A C 1
ATOM 650 O O . ILE A 1 82 ? -5.829 1.998 8.093 1.00 98.38 82 ILE A O 1
ATOM 654 N N . VAL A 1 83 ? -5.162 4.137 7.919 1.00 97.75 83 VAL A N 1
ATOM 655 C CA . VAL A 1 83 ? -5.859 4.623 9.114 1.00 97.75 83 VAL A CA 1
ATOM 656 C C . VAL A 1 83 ? -6.946 5.595 8.676 1.00 97.75 83 VAL A C 1
ATOM 658 O O . VAL A 1 83 ? -6.678 6.562 7.972 1.00 97.75 83 VAL A O 1
ATOM 661 N N . VAL A 1 84 ? -8.178 5.349 9.102 1.00 96.56 84 VAL A N 1
ATOM 662 C CA . VAL A 1 84 ? -9.331 6.230 8.922 1.00 96.56 84 VAL A CA 1
ATOM 663 C C . VAL A 1 84 ? -9.624 6.909 10.256 1.00 96.56 84 VAL A C 1
ATOM 665 O O . VAL A 1 84 ? -10.036 6.271 11.235 1.00 96.56 84 VAL A O 1
ATOM 668 N N . ARG A 1 85 ? -9.413 8.225 10.306 1.00 94.44 85 ARG A N 1
ATOM 669 C CA . ARG A 1 85 ? -9.630 9.050 11.501 1.00 94.44 85 ARG A CA 1
ATOM 670 C C . ARG A 1 85 ? -10.450 10.283 11.132 1.00 94.44 85 ARG A C 1
ATOM 672 O O . ARG A 1 85 ? -9.974 11.174 10.434 1.00 94.44 85 ARG A O 1
ATOM 679 N N . GLY A 1 86 ? -11.685 10.335 11.631 1.00 90.12 86 GLY A N 1
ATOM 680 C CA . GLY A 1 86 ? -12.644 11.374 11.256 1.00 90.12 86 GLY A CA 1
ATOM 681 C C . GLY A 1 86 ? -12.933 11.327 9.755 1.00 90.12 86 GLY A C 1
ATOM 682 O O . GLY A 1 86 ? -13.199 10.262 9.207 1.00 90.12 86 GLY A O 1
ATOM 683 N N . SER A 1 87 ? -12.830 12.476 9.090 1.00 92.38 87 SER A N 1
ATOM 684 C CA . SER A 1 87 ? -13.021 12.627 7.643 1.00 92.38 87 SER A CA 1
ATOM 685 C C . SER A 1 87 ? -11.744 12.422 6.817 1.00 92.38 87 SER A C 1
ATOM 687 O O . SER A 1 87 ? -11.687 12.889 5.684 1.00 92.38 87 SER A O 1
ATOM 689 N N . HIS A 1 88 ? -10.706 11.781 7.366 1.00 95.81 88 HIS A N 1
ATOM 690 C CA . HIS A 1 88 ? -9.406 11.646 6.705 1.00 95.81 88 HIS A CA 1
ATOM 691 C C . HIS A 1 88 ? -8.896 10.204 6.684 1.00 95.81 88 HIS A C 1
ATOM 693 O O . HIS A 1 88 ? -9.075 9.448 7.644 1.00 95.81 88 HIS A O 1
ATOM 699 N N . GLY A 1 89 ? -8.227 9.860 5.584 1.00 96.81 89 GLY A N 1
ATOM 700 C CA . GLY A 1 89 ? -7.465 8.633 5.397 1.00 96.81 89 GLY A CA 1
ATOM 701 C C . GLY A 1 89 ? -5.970 8.927 5.446 1.00 96.81 89 GLY A C 1
ATOM 702 O O . GLY A 1 89 ? -5.518 9.952 4.932 1.00 96.81 89 GLY A O 1
ATOM 703 N N . PHE A 1 90 ? -5.212 8.029 6.063 1.00 97.25 90 PHE A N 1
ATOM 704 C CA . PHE A 1 90 ? -3.764 8.110 6.214 1.00 97.25 90 PHE A CA 1
ATOM 705 C C . PHE A 1 90 ? -3.142 6.812 5.706 1.00 97.25 90 PHE A C 1
ATOM 707 O O . PHE A 1 90 ? -3.586 5.731 6.089 1.00 97.25 90 PHE A O 1
ATOM 714 N N . PHE A 1 91 ? -2.118 6.917 4.863 1.00 97.62 91 PHE A N 1
ATOM 715 C CA . PHE A 1 91 ? -1.286 5.801 4.432 1.00 97.62 91 PHE A CA 1
ATOM 716 C C . PHE A 1 91 ? -0.005 5.781 5.268 1.00 97.62 91 PHE A C 1
ATOM 718 O O . PHE A 1 91 ? 0.774 6.739 5.239 1.00 97.62 91 PHE A O 1
ATOM 725 N N . GLN A 1 92 ? 0.203 4.672 5.975 1.00 96.94 92 GLN A N 1
ATOM 726 C CA . GLN A 1 92 ? 1.414 4.376 6.728 1.00 96.94 92 GLN A CA 1
ATOM 727 C C . GLN A 1 92 ? 2.017 3.039 6.291 1.00 96.94 92 GLN A C 1
ATOM 729 O O . GLN A 1 92 ? 1.319 2.159 5.781 1.00 96.94 92 GLN A O 1
ATOM 734 N N . VAL A 1 93 ? 3.304 2.859 6.566 1.00 97.31 93 VAL A N 1
ATOM 735 C CA . VAL A 1 93 ? 3.968 1.552 6.548 1.00 97.31 93 VAL A CA 1
ATOM 736 C C . VAL A 1 93 ? 4.583 1.317 7.916 1.00 97.31 93 VAL A C 1
ATOM 738 O O . VAL A 1 93 ? 5.246 2.204 8.452 1.00 97.31 93 VAL A O 1
ATOM 741 N N . GLY A 1 94 ? 4.356 0.141 8.491 1.00 95.81 94 GLY A N 1
ATOM 742 C CA . GLY A 1 94 ? 4.947 -0.221 9.770 1.00 95.81 94 GLY A CA 1
ATOM 743 C C . GLY A 1 94 ? 4.087 -1.157 10.624 1.00 95.81 94 GLY A C 1
ATOM 744 O O . GLY A 1 94 ? 2.943 -1.451 10.266 1.00 95.81 94 GLY A O 1
ATOM 745 N N . PRO A 1 95 ? 4.633 -1.614 11.761 1.00 95.25 95 PRO A N 1
ATOM 746 C CA . PRO A 1 95 ? 5.950 -1.228 12.268 1.00 95.25 95 PRO A CA 1
ATOM 747 C C . PRO A 1 95 ? 7.095 -1.882 11.473 1.00 95.25 95 PRO A C 1
ATOM 749 O O . PRO A 1 95 ? 6.954 -3.016 11.015 1.00 95.25 95 PRO A O 1
ATOM 752 N N . ASN A 1 96 ? 8.209 -1.171 11.278 1.00 92.25 96 ASN A N 1
ATOM 753 C CA . ASN A 1 96 ? 9.462 -1.761 10.787 1.00 92.25 96 ASN A CA 1
ATOM 754 C C . ASN A 1 96 ? 10.106 -2.648 11.877 1.00 92.25 96 ASN A C 1
ATOM 756 O O . ASN A 1 96 ? 9.567 -2.806 12.975 1.00 92.25 96 ASN A O 1
ATOM 760 N N . THR A 1 97 ? 11.288 -3.204 11.608 1.00 90.00 97 THR A N 1
ATOM 761 C CA . THR A 1 97 ? 12.032 -4.046 12.569 1.00 90.00 97 THR A CA 1
ATOM 762 C C . THR A 1 97 ? 12.402 -3.339 13.882 1.00 90.00 97 THR A C 1
ATOM 764 O O . THR A 1 97 ? 12.702 -4.013 14.864 1.00 90.00 97 THR A O 1
ATOM 767 N N . LYS A 1 98 ? 12.342 -2.001 13.933 1.00 92.25 98 LYS A N 1
ATOM 768 C CA . LYS A 1 98 ? 12.569 -1.173 15.129 1.00 92.25 98 LYS A CA 1
ATOM 769 C C . LYS A 1 98 ? 11.278 -0.756 15.842 1.00 92.25 98 LYS A C 1
ATOM 771 O O . LYS A 1 98 ? 11.339 -0.030 16.828 1.00 92.25 98 LYS A O 1
ATOM 776 N N . GLY A 1 99 ? 10.110 -1.184 15.361 1.00 93.88 99 GLY A N 1
ATOM 777 C CA . GLY A 1 99 ? 8.822 -0.7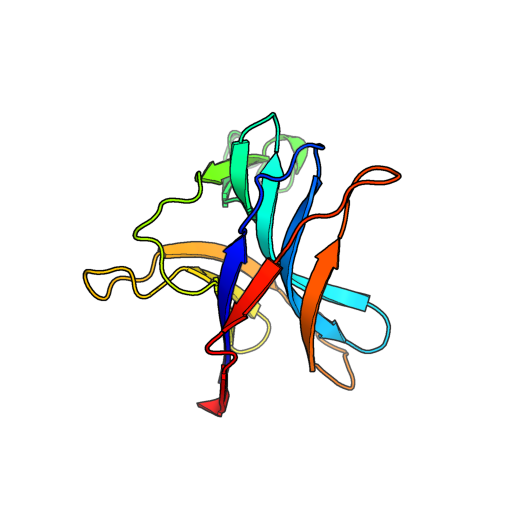71 15.922 1.00 93.88 99 GLY A CA 1
ATOM 778 C C . GLY A 1 99 ? 8.281 0.555 15.370 1.00 93.88 99 GLY A C 1
ATOM 779 O O . GLY A 1 99 ? 7.253 1.035 15.844 1.00 93.88 99 GLY A O 1
ATOM 780 N N . GLU A 1 100 ? 8.941 1.159 14.380 1.00 94.56 100 GLU A N 1
ATOM 781 C CA . GLU A 1 100 ? 8.626 2.504 13.888 1.00 94.56 100 GLU A CA 1
ATOM 782 C C . GLU A 1 100 ? 7.636 2.472 12.716 1.00 94.56 100 GLU A C 1
ATOM 784 O O . GLU A 1 100 ? 7.651 1.562 11.883 1.00 94.56 100 GLU A O 1
ATOM 789 N N . TYR A 1 101 ? 6.802 3.509 12.616 1.00 94.94 101 TYR A N 1
ATOM 790 C CA . TYR A 1 101 ? 5.871 3.712 11.506 1.00 94.94 101 TYR A CA 1
ATOM 791 C C . TYR A 1 101 ? 6.331 4.881 10.640 1.00 94.94 101 TYR A C 1
ATOM 793 O O . TYR A 1 101 ? 6.768 5.908 11.151 1.00 94.94 101 TYR A O 1
ATOM 801 N N . THR A 1 102 ? 6.186 4.742 9.325 1.00 94.12 102 THR A N 1
ATOM 802 C CA . THR A 1 102 ? 6.464 5.807 8.355 1.00 94.12 102 THR A CA 1
ATOM 803 C C . THR A 1 102 ? 5.169 6.283 7.708 1.00 94.12 102 THR A C 1
ATOM 805 O O . THR A 1 102 ? 4.419 5.479 7.154 1.00 94.12 102 THR A O 1
ATOM 808 N N . ASP A 1 103 ? 4.922 7.593 7.755 1.00 93.50 103 ASP A N 1
ATOM 809 C CA . ASP A 1 103 ? 3.786 8.259 7.113 1.00 93.50 103 ASP A CA 1
ATOM 810 C C . ASP A 1 103 ? 4.102 8.651 5.663 1.00 93.50 103 ASP A C 1
ATOM 812 O O . ASP A 1 103 ? 5.126 9.283 5.390 1.00 93.50 103 ASP A O 1
ATOM 816 N N . PHE A 1 104 ? 3.185 8.360 4.738 1.00 92.06 104 PHE A N 1
ATOM 817 C CA . PHE A 1 104 ? 3.364 8.655 3.310 1.00 92.06 104 PHE A CA 1
ATOM 818 C C . PHE A 1 104 ? 2.373 9.675 2.770 1.00 92.06 104 PHE A C 1
ATOM 820 O O . PHE A 1 104 ? 2.761 10.654 2.128 1.00 92.06 104 PHE A O 1
ATOM 827 N N . PHE A 1 105 ? 1.084 9.448 3.014 1.00 93.31 105 PHE A N 1
ATOM 828 C CA . PHE A 1 105 ? 0.031 10.221 2.373 1.00 93.31 105 PHE A CA 1
ATOM 829 C C . PHE A 1 105 ? -1.163 10.411 3.299 1.00 93.31 105 PHE A C 1
ATOM 831 O O . PHE A 1 105 ? -1.484 9.548 4.114 1.00 93.31 105 PHE A O 1
ATOM 838 N N . ARG A 1 106 ? -1.844 11.547 3.148 1.00 93.88 106 ARG A N 1
ATOM 839 C CA . ARG A 1 106 ? -3.115 11.823 3.812 1.00 93.88 106 ARG A CA 1
ATOM 840 C C . ARG A 1 106 ? -4.049 12.530 2.848 1.00 93.88 106 ARG A C 1
ATOM 842 O O . ARG A 1 106 ? -3.611 13.415 2.114 1.00 93.88 106 ARG A O 1
ATOM 849 N N . SER A 1 107 ? -5.331 12.205 2.901 1.00 92.31 107 SER A N 1
ATOM 850 C CA . SER A 1 107 ? -6.352 12.959 2.178 1.00 92.31 107 SER A CA 1
ATOM 851 C C . SER A 1 107 ? -7.646 13.025 2.967 1.00 92.31 107 SER A C 1
ATOM 853 O O . SER A 1 107 ? -7.921 12.178 3.820 1.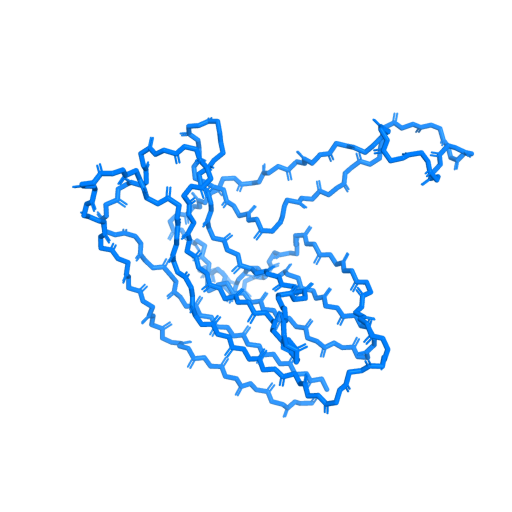00 92.31 107 SER A O 1
ATOM 855 N N . ALA A 1 108 ? -8.456 14.034 2.655 1.00 93.69 108 ALA A N 1
ATOM 856 C CA . ALA A 1 108 ? -9.859 14.004 3.019 1.00 93.69 108 ALA A CA 1
ATOM 857 C C . ALA A 1 108 ? -10.546 12.820 2.317 1.00 93.69 108 ALA A C 1
ATOM 859 O O . ALA A 1 108 ? -10.179 12.439 1.202 1.00 93.69 108 ALA A O 1
ATOM 860 N N . LEU A 1 109 ? -11.528 12.243 2.995 1.00 94.25 109 LEU A N 1
ATOM 861 C CA . LEU A 1 109 ? -12.427 11.216 2.489 1.00 94.25 109 LEU A CA 1
ATOM 862 C C . LEU A 1 109 ? -13.784 11.853 2.170 1.00 94.25 109 LEU A C 1
ATOM 864 O O . LEU A 1 109 ? -14.138 12.908 2.708 1.00 94.25 109 LEU A O 1
ATOM 868 N N . ARG A 1 110 ? -14.562 11.210 1.300 1.00 91.62 110 ARG A N 1
ATOM 869 C CA . ARG A 1 110 ? -15.906 11.650 0.914 1.00 91.62 110 ARG A CA 1
ATOM 870 C C . ARG A 1 110 ? -16.815 11.696 2.142 1.00 91.62 110 ARG A C 1
ATOM 872 O O . ARG A 1 110 ? -16.812 10.791 2.971 1.00 91.62 110 ARG A O 1
ATOM 879 N N . LYS A 1 111 ? -17.604 12.754 2.297 1.00 86.69 111 LYS A N 1
ATOM 880 C CA . LYS A 1 111 ? -18.459 12.905 3.489 1.00 86.69 111 LYS A CA 1
ATOM 881 C C . LYS A 1 111 ? -19.705 12.022 3.420 1.00 86.69 111 LYS A C 1
ATOM 883 O O . LYS A 1 111 ? -20.079 11.418 4.417 1.00 86.69 111 LYS A O 1
ATOM 888 N N . GLU A 1 112 ? -20.296 11.923 2.238 1.00 85.44 112 GLU A N 1
ATOM 889 C CA . GLU A 1 112 ? -21.579 11.263 2.001 1.00 85.44 112 GLU A CA 1
ATOM 890 C C . GLU A 1 112 ? -21.355 9.886 1.380 1.00 85.44 112 GLU A C 1
ATOM 892 O O . GLU A 1 112 ? -21.476 9.702 0.174 1.00 85.44 112 GLU A O 1
ATOM 897 N N . VAL A 1 113 ? -20.964 8.917 2.207 1.00 85.69 113 VAL A N 1
ATOM 898 C CA . VAL A 1 113 ? -20.876 7.512 1.789 1.00 85.69 113 VAL A CA 1
ATOM 899 C C . VAL A 1 113 ? -21.676 6.658 2.754 1.00 85.69 113 VAL A C 1
ATOM 901 O O . VAL A 1 113 ? -21.603 6.853 3.969 1.00 85.69 113 VAL A O 1
ATOM 904 N N . LYS A 1 114 ? -22.456 5.723 2.211 1.00 84.81 114 LYS A N 1
ATOM 905 C CA . LYS A 1 114 ? -23.308 4.843 3.021 1.00 84.81 114 LYS A CA 1
ATOM 906 C C . LYS A 1 114 ? -22.485 3.801 3.766 1.00 84.81 114 LYS A C 1
ATOM 908 O O . LYS A 1 114 ? -22.769 3.494 4.919 1.00 84.81 114 LYS A O 1
ATOM 913 N N . GLU A 1 115 ? -21.447 3.294 3.109 1.00 88.25 115 GLU A N 1
ATOM 914 C CA . GLU A 1 115 ? -20.605 2.230 3.632 1.00 88.25 115 GLU A CA 1
ATOM 915 C C . GLU A 1 115 ? -19.152 2.404 3.187 1.00 88.25 115 GLU A C 1
ATOM 917 O O . GLU A 1 115 ? -18.855 2.919 2.106 1.00 88.25 115 GLU A O 1
ATOM 922 N N . ARG A 1 116 ? -18.240 1.962 4.055 1.00 92.56 116 ARG A N 1
ATOM 923 C CA . ARG A 1 116 ? -16.816 1.828 3.770 1.00 92.56 116 ARG A CA 1
ATOM 924 C C . ARG A 1 116 ? -16.365 0.419 4.094 1.00 92.56 116 ARG A C 1
ATOM 926 O O . ARG A 1 116 ? -16.641 -0.078 5.181 1.00 92.56 116 ARG A O 1
ATOM 933 N N . GLY A 1 117 ? -15.598 -0.160 3.183 1.00 94.00 117 GLY A N 1
ATOM 934 C CA . GLY A 1 117 ? -14.960 -1.455 3.353 1.00 94.00 117 GLY A CA 1
ATOM 935 C C . GLY A 1 117 ? -13.480 -1.402 3.003 1.00 94.00 117 GLY A C 1
ATOM 936 O O . GLY A 1 117 ? -12.968 -0.402 2.494 1.00 94.00 117 GLY A O 1
ATOM 937 N N . PHE A 1 118 ? -12.797 -2.513 3.249 1.00 96.25 118 PHE A N 1
ATOM 938 C CA . PHE A 1 118 ? -11.421 -2.713 2.820 1.00 96.25 118 PHE A CA 1
ATOM 939 C C . PHE A 1 118 ? -11.341 -3.925 1.908 1.00 96.25 118 PHE A C 1
ATOM 941 O O . PHE A 1 118 ? -11.995 -4.933 2.165 1.00 96.25 118 PHE A O 1
ATOM 948 N N . CYS A 1 119 ? -10.518 -3.848 0.868 1.00 95.62 119 CYS A N 1
ATOM 949 C CA . CYS A 1 119 ? -10.229 -4.999 0.023 1.00 95.62 119 CYS A CA 1
ATOM 950 C C . CYS A 1 119 ? -8.731 -5.133 -0.241 1.00 95.62 119 CYS A C 1
ATOM 952 O O . CYS A 1 119 ? -7.996 -4.144 -0.306 1.00 95.62 119 CYS A O 1
ATOM 954 N N . LEU A 1 120 ? -8.294 -6.380 -0.389 1.00 97.75 120 LEU A N 1
ATOM 955 C CA . LEU A 1 120 ? -6.969 -6.723 -0.885 1.00 97.75 120 LEU A CA 1
ATOM 956 C C . LEU A 1 120 ? -6.995 -6.704 -2.407 1.00 97.75 120 LEU A C 1
ATOM 958 O O . LEU A 1 120 ? -7.987 -7.087 -3.025 1.00 97.75 120 LEU A O 1
ATOM 962 N N . THR A 1 121 ? -5.915 -6.241 -3.019 1.00 96.06 121 THR A N 1
ATOM 963 C CA . THR A 1 121 ? -5.874 -6.048 -4.466 1.00 96.06 121 THR A CA 1
ATOM 964 C C . THR A 1 121 ? -4.476 -6.268 -5.009 1.00 96.06 121 THR A C 1
ATOM 966 O O . THR A 1 121 ? -3.496 -5.841 -4.399 1.00 96.06 121 THR A O 1
ATOM 969 N N . ALA A 1 122 ? -4.398 -6.905 -6.172 1.00 96.38 122 ALA A N 1
ATOM 970 C CA . ALA A 1 122 ? -3.235 -6.912 -7.042 1.00 96.38 122 ALA A CA 1
ATOM 971 C C . ALA A 1 122 ? -3.718 -6.738 -8.487 1.00 96.38 122 ALA A C 1
ATOM 973 O O . ALA A 1 122 ? -4.743 -7.313 -8.855 1.00 96.38 122 ALA A O 1
ATOM 974 N N . ALA A 1 123 ? -3.045 -5.906 -9.279 1.00 95.00 123 ALA A N 1
ATOM 975 C CA . ALA A 1 123 ? -3.429 -5.645 -10.667 1.00 95.00 123 ALA A CA 1
ATOM 976 C C . ALA A 1 123 ? -2.292 -4.991 -11.465 1.00 95.00 123 ALA A C 1
ATOM 978 O O . ALA A 1 123 ? -1.270 -4.592 -10.909 1.00 95.00 123 ALA A O 1
ATOM 979 N N . GLY A 1 124 ? -2.526 -4.822 -12.770 1.00 93.56 124 GLY A N 1
ATOM 980 C CA . GLY A 1 124 ? -1.631 -4.118 -13.692 1.00 93.56 124 GLY A CA 1
ATOM 981 C C . GLY A 1 124 ? -0.638 -5.018 -14.424 1.00 93.56 124 GLY A C 1
ATOM 982 O O . GLY A 1 124 ? 0.142 -4.503 -15.218 1.00 93.56 124 GLY A O 1
ATOM 983 N N . ALA A 1 125 ? -0.670 -6.329 -14.164 1.00 93.00 125 ALA A N 1
ATOM 984 C CA . ALA A 1 125 ? 0.194 -7.299 -14.823 1.00 93.00 125 ALA A CA 1
ATOM 985 C C . ALA A 1 125 ? 0.038 -7.231 -16.355 1.00 93.00 125 ALA A C 1
ATOM 987 O O . ALA A 1 125 ? -1.092 -7.088 -16.840 1.00 93.00 125 ALA A O 1
ATOM 988 N N . PRO A 1 126 ? 1.140 -7.320 -17.123 1.00 93.38 126 PRO A N 1
ATOM 989 C CA . PRO A 1 126 ? 1.061 -7.368 -18.575 1.00 93.38 126 PRO A CA 1
ATOM 990 C C . PRO A 1 126 ? 0.422 -8.682 -19.037 1.00 93.38 126 PRO A C 1
ATOM 992 O O . PRO A 1 126 ? 0.278 -9.641 -18.274 1.00 93.38 126 PRO A O 1
ATOM 995 N N . GLU A 1 127 ? 0.027 -8.733 -20.308 1.00 93.62 127 GLU A N 1
ATOM 996 C CA . GLU A 1 127 ? -0.571 -9.935 -20.885 1.00 93.62 127 GLU A CA 1
ATOM 997 C C . GLU A 1 127 ? 0.342 -11.154 -20.667 1.00 93.62 127 GLU A C 1
ATOM 999 O O . GLU A 1 127 ? 1.550 -11.084 -20.891 1.00 93.62 127 GLU A O 1
ATOM 1004 N N . LYS A 1 128 ? -0.246 -12.279 -20.241 1.00 92.38 128 LYS A N 1
ATOM 1005 C CA . LYS A 1 128 ? 0.440 -13.563 -19.989 1.00 92.38 128 LYS A CA 1
ATOM 1006 C C . LYS A 1 128 ? 1.427 -13.574 -18.814 1.00 92.38 128 LYS A C 1
ATOM 1008 O O . LYS A 1 128 ? 2.033 -14.616 -18.574 1.00 92.38 128 LYS A O 1
ATOM 1013 N N . ALA A 1 129 ? 1.579 -12.482 -18.063 1.00 92.50 129 ALA A N 1
ATOM 1014 C CA . ALA A 1 129 ? 2.367 -12.516 -16.835 1.00 92.50 129 ALA A CA 1
ATOM 1015 C C . ALA A 1 129 ? 1.681 -13.352 -15.747 1.00 92.50 129 ALA A C 1
ATOM 1017 O O . ALA A 1 129 ? 0.457 -13.348 -15.607 1.00 92.50 129 ALA A O 1
ATOM 1018 N N . ASN A 1 130 ? 2.498 -14.049 -14.960 1.00 91.62 130 ASN A N 1
ATOM 1019 C CA . ASN A 1 130 ? 2.070 -14.833 -13.811 1.00 91.62 130 ASN A CA 1
ATOM 1020 C C . ASN A 1 130 ? 2.940 -14.462 -12.609 1.00 91.62 130 ASN A C 1
ATOM 1022 O O . ASN A 1 130 ? 4.020 -15.020 -12.439 1.00 91.62 130 ASN A O 1
ATOM 1026 N N . HIS A 1 131 ? 2.464 -13.505 -11.813 1.00 92.25 131 HIS A N 1
ATOM 1027 C CA . HIS A 1 131 ? 3.172 -13.009 -10.634 1.00 92.25 131 HIS A CA 1
ATOM 1028 C C . HIS A 1 131 ? 2.478 -13.465 -9.364 1.00 92.25 131 HIS A C 1
ATOM 1030 O O . HIS A 1 131 ? 1.281 -13.226 -9.171 1.00 92.25 131 HIS A O 1
ATOM 1036 N N . TRP A 1 132 ? 3.238 -14.068 -8.459 1.00 94.50 132 TRP A N 1
ATOM 1037 C CA . TRP A 1 132 ? 2.713 -14.517 -7.182 1.00 94.50 132 TRP A CA 1
ATOM 1038 C C . TRP A 1 132 ? 2.808 -13.411 -6.132 1.00 94.50 132 TRP A C 1
ATOM 1040 O O . TRP A 1 132 ? 3.883 -12.917 -5.781 1.00 94.50 132 TRP A O 1
ATOM 1050 N N . VAL A 1 133 ? 1.654 -13.062 -5.566 1.00 95.88 133 VAL A N 1
ATOM 1051 C CA . VAL A 1 133 ? 1.528 -12.112 -4.458 1.00 95.88 133 VAL A CA 1
ATOM 1052 C C . VAL A 1 133 ? 0.893 -12.817 -3.270 1.00 95.88 133 VAL A C 1
ATOM 1054 O O . VAL A 1 133 ? -0.170 -13.424 -3.390 1.00 95.88 133 VAL A O 1
ATOM 1057 N N . ARG A 1 134 ? 1.515 -12.703 -2.096 1.00 96.81 134 ARG A N 1
ATOM 1058 C CA . ARG A 1 134 ? 0.951 -13.185 -0.833 1.00 96.81 134 ARG A CA 1
ATOM 1059 C C . ARG A 1 134 ? 0.597 -12.026 0.075 1.00 96.81 134 ARG A C 1
ATOM 1061 O O . ARG A 1 134 ? 1.413 -11.147 0.349 1.00 96.81 134 ARG A O 1
ATOM 1068 N N . PHE A 1 135 ? -0.623 -12.100 0.586 1.00 97.88 135 PHE A N 1
ATOM 1069 C CA . PHE A 1 135 ? -1.126 -11.251 1.649 1.00 97.88 135 PHE A CA 1
ATOM 1070 C C . PHE A 1 135 ? -1.154 -12.072 2.936 1.00 97.88 135 PHE A C 1
ATOM 1072 O O . PHE A 1 135 ? -1.790 -13.123 2.976 1.00 97.88 135 PHE A O 1
ATOM 1079 N N . THR A 1 136 ? -0.458 -11.619 3.975 1.00 97.81 136 THR A N 1
ATOM 1080 C CA . THR A 1 136 ? -0.533 -12.204 5.323 1.00 97.81 136 THR A CA 1
ATOM 1081 C C . THR A 1 136 ? -0.893 -11.126 6.332 1.00 97.81 136 THR A C 1
ATOM 1083 O O . THR A 1 136 ? -0.799 -9.930 6.044 1.00 97.81 136 THR A O 1
ATOM 1086 N N . ASP A 1 137 ? -1.320 -11.553 7.520 1.00 96.69 137 ASP A N 1
ATOM 1087 C CA . ASP A 1 137 ? -1.558 -10.658 8.657 1.00 96.69 137 ASP A CA 1
ATOM 1088 C C . ASP A 1 137 ? -2.559 -9.535 8.329 1.00 96.69 137 ASP A C 1
ATOM 1090 O O . ASP A 1 137 ? -2.423 -8.398 8.788 1.00 96.69 137 ASP A O 1
ATOM 1094 N N . PHE A 1 138 ? -3.560 -9.845 7.491 1.00 98.06 138 PHE A N 1
ATOM 1095 C CA . PHE A 1 138 ? -4.654 -8.924 7.208 1.00 98.06 138 PHE A CA 1
ATOM 1096 C C . PHE A 1 138 ? -5.461 -8.708 8.481 1.00 98.06 138 PHE A C 1
ATOM 1098 O O . PHE A 1 138 ? -6.033 -9.645 9.040 1.00 98.06 138 PHE A O 1
ATOM 1105 N N . ARG A 1 139 ? -5.506 -7.460 8.935 1.00 97.31 139 ARG A N 1
ATOM 1106 C CA . ARG A 1 139 ? -6.115 -7.100 10.208 1.00 97.31 139 ARG A CA 1
ATOM 1107 C C . ARG A 1 139 ? -6.914 -5.823 10.059 1.00 97.31 139 ARG A C 1
ATOM 1109 O O . ARG A 1 139 ? -6.424 -4.854 9.482 1.00 97.31 139 ARG A O 1
ATOM 1116 N N . VAL A 1 140 ? -8.119 -5.820 10.622 1.00 97.44 140 VAL A N 1
ATOM 1117 C CA . VAL A 1 140 ? -8.972 -4.636 10.740 1.00 97.44 140 VAL A CA 1
ATOM 1118 C C . VAL A 1 140 ? -9.236 -4.384 12.219 1.00 97.44 140 VAL A C 1
ATOM 1120 O O . VAL A 1 140 ? -9.680 -5.278 12.931 1.00 97.44 140 VAL A O 1
ATOM 1123 N N . GLU A 1 141 ? -8.957 -3.169 12.678 1.00 96.69 141 GLU A N 1
ATOM 1124 C CA . GLU A 1 141 ? -9.094 -2.758 14.078 1.00 96.69 141 GLU A CA 1
ATOM 1125 C C . GLU A 1 141 ? -9.949 -1.494 14.161 1.00 96.69 141 GLU A C 1
ATOM 1127 O O . GLU A 1 141 ? -9.752 -0.547 13.394 1.00 96.69 141 GLU A O 1
ATOM 1132 N N . LYS A 1 142 ? -10.886 -1.455 15.110 1.00 93.25 142 LYS A N 1
ATOM 1133 C CA . LYS A 1 142 ? -11.709 -0.280 15.403 1.00 93.25 142 LYS A CA 1
ATOM 1134 C C . LYS A 1 142 ? -11.435 0.156 16.838 1.00 93.25 142 LYS A C 1
ATOM 1136 O O . LYS A 1 142 ? -11.816 -0.553 17.761 1.00 93.25 142 LYS A O 1
ATOM 1141 N N . ASN A 1 143 ? -10.812 1.326 16.982 1.00 82.50 143 ASN A N 1
ATOM 1142 C CA . ASN A 1 143 ? -10.371 1.909 18.255 1.00 82.50 143 ASN A CA 1
ATOM 1143 C C . ASN A 1 143 ? -10.876 3.344 18.409 1.00 82.50 143 ASN A C 1
ATOM 1145 O O . ASN A 1 143 ? -11.015 4.042 17.373 1.00 82.50 143 ASN A O 1
#

Foldseek 3Di:
DKKKWKDKDWPDDADDFFWKWFKFKDFVPDTFGTWIFGDHPNFTWTPPAAWDAQDDPVCVVPPVRTDGDTDGDDPQKAIWMWDDDDQKIWTWIDDGPVGDIDTGDMDGTDPDTPDIDMDTDTDDHPPPDDIDMDIPPTDMDDD

pLDDT: mean 93.11, std 4.42, range [72.88, 98.56]

Radius of gyration: 15.75 Å; chains: 1; bounding box: 36×47×39 Å

Organism: NCBI:txid1210884

Sequence (143 aa):
MVTVSVKVTLFDEFTADKEFAGVFLVTDGSREFAAKKQRVKDKLVFAPGKYVFKGKPEEKSDVDKYEVKYTEVTNDAGPLRIVVRGSHGFFQVGPNTKGEYTDFFRSALRKEVKERGFCLTAAGAPEKANHWVRFTDFRVEKN